Protein AF-A0A1Q5UAW7-F1 (afdb_monomer_lite)

Structure (mmCIF, N/CA/C/O backbone):
data_AF-A0A1Q5UAW7-F1
#
_entry.id   AF-A0A1Q5UAW7-F1
#
loop_
_atom_site.group_PDB
_atom_site.id
_atom_site.type_symbol
_atom_site.label_atom_id
_atom_site.label_alt_id
_atom_site.label_comp_id
_atom_site.label_asym_id
_atom_site.label_entity_id
_atom_site.label_seq_id
_atom_site.pdbx_PDB_ins_code
_ato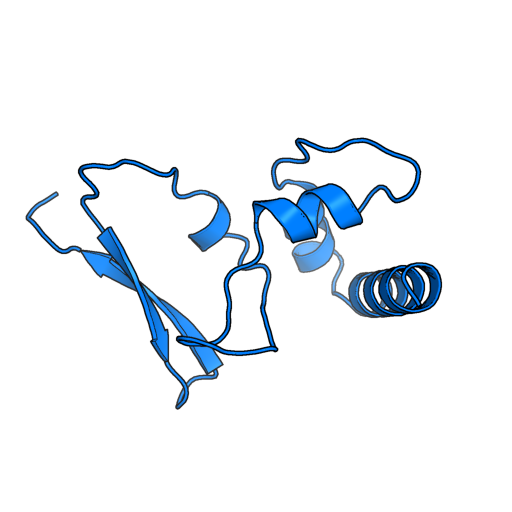m_site.Cartn_x
_atom_site.Cartn_y
_atom_site.Cartn_z
_atom_site.occupancy
_atom_site.B_iso_or_equiv
_atom_site.auth_seq_id
_atom_site.auth_comp_id
_atom_site.auth_asym_id
_atom_site.auth_atom_id
_atom_site.pdbx_PDB_model_num
ATOM 1 N N . PRO A 1 1 ? -11.217 20.657 0.912 1.00 65.50 1 PRO A N 1
ATOM 2 C CA . PRO A 1 1 ? -9.923 21.312 1.240 1.00 65.50 1 PRO A CA 1
ATOM 3 C C . PRO A 1 1 ? -8.904 20.358 1.892 1.00 65.50 1 PRO A C 1
ATOM 5 O O . PRO A 1 1 ? -9.291 19.301 2.372 1.00 65.50 1 PRO A O 1
ATOM 8 N N . ARG A 1 2 ? -7.603 20.699 1.917 1.00 73.12 2 ARG A N 1
ATOM 9 C CA . ARG A 1 2 ? -6.528 19.816 2.440 1.00 73.12 2 ARG A CA 1
ATOM 10 C C . ARG A 1 2 ? -6.760 19.368 3.896 1.00 73.12 2 ARG A C 1
ATOM 12 O O . ARG A 1 2 ? -6.442 18.235 4.235 1.00 73.12 2 ARG A O 1
ATOM 19 N N . GLU A 1 3 ? -7.350 20.244 4.706 1.00 80.00 3 GLU A N 1
ATOM 20 C CA . GLU A 1 3 ? -7.761 20.007 6.100 1.00 80.00 3 GLU A CA 1
ATOM 21 C C . GLU A 1 3 ? -8.830 18.908 6.227 1.00 80.00 3 GLU A C 1
ATOM 23 O O . GLU A 1 3 ? -8.642 17.948 6.970 1.00 80.00 3 GLU A O 1
ATOM 28 N N . GLU A 1 4 ? -9.911 18.977 5.444 1.00 82.12 4 GLU A N 1
ATOM 29 C CA . GLU A 1 4 ? -10.987 17.969 5.459 1.00 82.12 4 GLU A CA 1
ATOM 30 C C . GLU A 1 4 ? -10.463 16.568 5.135 1.00 82.12 4 GLU A C 1
ATOM 32 O O . GLU A 1 4 ? -10.836 15.589 5.776 1.00 82.12 4 GLU A O 1
ATOM 37 N N . LEU A 1 5 ? -9.534 16.469 4.182 1.00 81.31 5 LEU A N 1
ATOM 38 C CA . LEU A 1 5 ? -8.919 15.197 3.817 1.00 81.31 5 LEU A CA 1
ATOM 39 C C . LEU A 1 5 ? -8.077 14.614 4.964 1.00 81.31 5 LEU A C 1
ATOM 41 O O . LEU A 1 5 ? -8.016 13.398 5.138 1.00 81.31 5 LEU A O 1
ATOM 45 N N . ASN A 1 6 ? -7.439 15.467 5.766 1.00 83.75 6 ASN A N 1
ATOM 46 C CA . ASN A 1 6 ? -6.705 15.027 6.950 1.00 83.75 6 ASN A CA 1
ATOM 47 C C . ASN A 1 6 ? -7.653 14.535 8.049 1.00 83.75 6 ASN A C 1
ATOM 49 O O . ASN A 1 6 ? -7.364 13.518 8.679 1.00 83.75 6 ASN A O 1
ATOM 53 N N . LEU A 1 7 ? -8.791 15.207 8.238 1.00 85.31 7 LEU A N 1
ATOM 54 C CA . LEU A 1 7 ? -9.826 14.788 9.185 1.00 85.31 7 LEU A CA 1
ATOM 55 C C . LEU A 1 7 ? -10.446 13.443 8.788 1.00 85.31 7 LEU A C 1
ATOM 57 O O . LEU A 1 7 ? -10.568 12.559 9.634 1.00 85.31 7 LEU A O 1
ATOM 61 N N . LEU A 1 8 ? -10.753 13.244 7.501 1.00 86.00 8 LEU A N 1
ATOM 62 C CA . LEU A 1 8 ? -11.254 11.966 6.981 1.00 86.00 8 LEU A CA 1
ATOM 63 C C . LEU A 1 8 ? -10.263 10.823 7.229 1.00 86.00 8 LEU A C 1
ATOM 65 O O . LEU A 1 8 ? -10.652 9.767 7.724 1.00 86.00 8 LEU A O 1
ATOM 69 N N . ARG A 1 9 ? -8.967 11.045 6.969 1.00 85.50 9 ARG A N 1
ATOM 70 C CA . ARG A 1 9 ? -7.918 10.056 7.270 1.00 85.50 9 ARG A CA 1
ATOM 71 C C . ARG A 1 9 ? -7.836 9.740 8.758 1.00 85.50 9 ARG A C 1
ATOM 73 O O . ARG A 1 9 ? -7.728 8.576 9.127 1.00 85.50 9 ARG A O 1
ATOM 80 N N . ALA A 1 10 ? -7.886 10.755 9.618 1.00 87.31 10 ALA A N 1
ATOM 81 C CA . ALA A 1 10 ? -7.851 10.552 11.063 1.00 87.31 10 ALA A CA 1
ATOM 82 C C . ALA A 1 10 ? -9.058 9.731 11.549 1.00 87.31 10 ALA A C 1
ATOM 84 O O . ALA A 1 10 ? -8.892 8.835 12.376 1.00 87.31 10 ALA A O 1
ATOM 85 N N . ALA A 1 11 ? -10.250 9.985 10.999 1.00 90.00 11 ALA A N 1
ATOM 86 C CA . ALA A 1 11 ? -11.451 9.209 11.294 1.00 90.00 11 ALA A CA 1
ATOM 87 C C . ALA A 1 11 ? -11.320 7.745 10.842 1.00 90.00 11 ALA A C 1
ATOM 89 O O . ALA A 1 11 ? -11.612 6.843 11.626 1.00 90.00 11 ALA A O 1
ATOM 90 N N . GLN A 1 12 ? -10.812 7.501 9.628 1.00 90.81 12 GLN A N 1
ATOM 91 C CA . GLN A 1 12 ? -10.550 6.148 9.125 1.00 90.81 12 GLN A CA 1
ATOM 92 C C . GLN A 1 12 ? -9.558 5.395 10.016 1.00 90.81 12 GLN A C 1
ATOM 94 O O . GLN A 1 12 ? -9.840 4.275 10.428 1.00 90.81 12 GLN A O 1
ATOM 99 N N . LEU A 1 13 ? -8.441 6.026 10.388 1.00 91.06 13 LEU A N 1
ATOM 100 C CA . L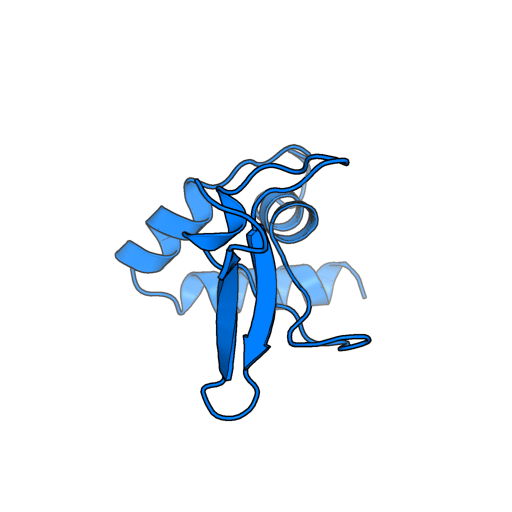EU A 1 13 ? -7.438 5.420 11.271 1.00 91.06 13 LEU A CA 1
ATOM 101 C C . LEU A 1 13 ? -7.991 5.116 12.667 1.00 91.06 13 LEU A C 1
ATOM 103 O O . LEU A 1 13 ? -7.648 4.092 13.251 1.00 91.06 13 LEU A O 1
ATOM 107 N N . LYS A 1 14 ? -8.869 5.976 13.194 1.00 91.75 14 LYS A N 1
ATOM 108 C CA . LYS A 1 14 ? -9.531 5.758 14.488 1.00 91.75 14 LYS A CA 1
ATOM 109 C C . LYS A 1 14 ? -10.515 4.583 14.453 1.00 91.75 14 LYS A C 1
ATOM 111 O O . LYS A 1 14 ? -10.728 3.956 15.486 1.00 91.75 14 LYS A O 1
ATOM 116 N N . ALA A 1 15 ? -11.105 4.293 13.294 1.00 94.69 15 ALA A N 1
ATOM 117 C CA . ALA A 1 15 ? -12.033 3.180 13.104 1.00 94.69 15 ALA A CA 1
ATOM 118 C C . ALA A 1 15 ? -11.335 1.823 12.877 1.00 94.69 15 ALA A C 1
ATOM 120 O O . ALA A 1 15 ? -11.998 0.787 12.890 1.00 94.69 15 ALA A O 1
ATOM 121 N N . MET A 1 16 ? -10.014 1.801 12.664 1.00 93.88 16 MET A N 1
ATOM 122 C CA . MET A 1 16 ? -9.256 0.565 12.450 1.00 93.88 16 MET A CA 1
ATOM 123 C C . MET A 1 16 ? -9.073 -0.233 13.747 1.00 93.88 16 MET A C 1
ATOM 125 O O . MET A 1 16 ? -9.009 0.322 14.845 1.00 93.88 16 MET A O 1
ATOM 129 N N . SER A 1 17 ? -8.901 -1.551 13.612 1.00 96.75 17 SER A N 1
ATOM 130 C CA . SER A 1 17 ? -8.409 -2.382 14.714 1.00 96.75 17 SER A CA 1
ATOM 131 C C . SER A 1 17 ? -7.005 -1.942 15.147 1.00 96.75 17 SER A C 1
ATOM 133 O O . SER A 1 17 ? -6.250 -1.339 14.373 1.00 96.75 17 SER A O 1
ATOM 135 N N . ARG A 1 18 ? -6.619 -2.277 16.385 1.00 96.12 18 ARG A N 1
ATOM 136 C CA . ARG A 1 18 ? -5.282 -1.954 16.913 1.00 96.12 18 ARG A CA 1
ATOM 137 C C . ARG A 1 18 ? -4.179 -2.582 16.067 1.00 96.12 18 ARG A C 1
ATOM 139 O O . ARG A 1 18 ? -3.144 -1.959 15.841 1.00 96.12 18 ARG A O 1
ATOM 146 N N . GLU A 1 19 ? -4.408 -3.793 15.578 1.00 96.69 19 GLU A N 1
ATOM 147 C CA . GLU A 1 19 ? -3.474 -4.547 14.750 1.00 96.69 19 GLU A CA 1
ATOM 148 C C . GLU A 1 19 ? -3.253 -3.844 13.411 1.00 96.69 19 GLU A C 1
ATOM 150 O O . GLU A 1 19 ? -2.107 -3.590 13.036 1.00 96.69 19 GLU A O 1
ATOM 155 N N . SER A 1 20 ? -4.334 -3.464 12.724 1.00 94.69 20 SER A N 1
ATOM 156 C CA . SER A 1 20 ? -4.253 -2.780 11.433 1.00 94.69 20 SER A CA 1
ATOM 157 C C . SER A 1 20 ? -3.652 -1.382 11.573 1.00 94.69 20 SER A C 1
ATOM 159 O O . SER A 1 20 ? -2.818 -0.990 10.756 1.00 94.69 20 SER A O 1
ATOM 161 N N . LEU A 1 21 ? -3.999 -0.648 12.636 1.00 95.19 21 LEU A N 1
ATOM 162 C CA . LEU A 1 21 ? -3.389 0.647 12.935 1.00 95.19 21 LEU A CA 1
ATOM 163 C C . LEU A 1 21 ? -1.881 0.506 13.188 1.00 95.19 21 LEU A C 1
ATOM 165 O O . LEU A 1 21 ? -1.095 1.278 12.647 1.00 95.19 21 LEU A O 1
ATOM 169 N N . ARG A 1 22 ? -1.450 -0.506 13.952 1.00 95.62 22 ARG A N 1
ATOM 170 C CA . ARG A 1 22 ? -0.024 -0.771 14.198 1.00 95.62 22 ARG A CA 1
ATOM 171 C C . ARG A 1 22 ? 0.725 -1.096 12.907 1.00 95.62 22 ARG A C 1
ATOM 173 O O . ARG A 1 22 ? 1.832 -0.601 12.713 1.00 95.62 22 ARG A O 1
ATOM 180 N N . GLN A 1 23 ? 0.130 -1.897 12.022 1.00 96.06 23 GLN A N 1
ATOM 181 C CA . GLN A 1 23 ? 0.711 -2.184 10.709 1.00 96.06 23 GLN A CA 1
ATOM 182 C C . GLN A 1 23 ? 0.861 -0.908 9.878 1.00 96.06 23 GLN A C 1
ATOM 184 O O . GLN A 1 23 ? 1.948 -0.650 9.365 1.00 96.06 23 GLN A O 1
ATOM 189 N N . PHE A 1 24 ? -0.178 -0.073 9.817 1.00 95.25 24 PHE A N 1
ATOM 190 C CA . PHE A 1 24 ? -0.132 1.216 9.128 1.00 95.25 24 PHE A CA 1
ATOM 191 C C . PHE A 1 24 ? 0.970 2.135 9.679 1.00 95.25 24 PHE A C 1
ATOM 193 O O . PHE A 1 24 ? 1.771 2.662 8.912 1.00 95.25 24 PHE A O 1
ATOM 200 N N . LEU A 1 25 ? 1.059 2.289 11.004 1.00 93.44 25 LEU A N 1
ATOM 201 C CA . LEU A 1 25 ? 2.061 3.144 11.652 1.00 93.44 25 LEU A CA 1
ATOM 202 C C . LEU A 1 25 ? 3.497 2.613 11.525 1.00 93.44 25 LEU A C 1
ATOM 204 O O . LEU A 1 25 ? 4.439 3.368 11.736 1.00 93.44 25 LEU A O 1
ATOM 208 N N . SER A 1 26 ? 3.674 1.335 11.176 1.00 94.75 26 SER A N 1
ATOM 209 C CA . SER A 1 26 ? 4.995 0.740 10.929 1.00 94.75 26 SER A CA 1
ATOM 210 C C . SER A 1 26 ? 5.559 1.024 9.532 1.00 94.75 26 SER A C 1
ATOM 212 O O . SER A 1 26 ? 6.684 0.619 9.234 1.00 94.75 26 SER A O 1
ATOM 214 N N . LEU A 1 27 ? 4.772 1.652 8.653 1.00 95.06 27 LEU A N 1
ATOM 215 C CA . LEU A 1 27 ? 5.191 1.968 7.292 1.00 95.06 27 LEU A CA 1
ATOM 216 C C . LEU A 1 27 ? 6.096 3.212 7.250 1.00 95.06 27 LEU A C 1
ATOM 218 O O . LEU A 1 27 ? 5.976 4.092 8.108 1.00 95.06 27 LEU A O 1
ATOM 222 N N . PRO A 1 28 ? 6.975 3.327 6.236 1.00 92.31 28 PRO A N 1
ATOM 223 C CA . PRO A 1 28 ? 7.841 4.489 6.078 1.00 92.31 28 PRO A CA 1
ATOM 224 C C . PRO A 1 28 ? 7.059 5.803 5.991 1.00 92.31 28 PRO A C 1
ATOM 226 O O . PRO A 1 28 ? 6.053 5.907 5.285 1.00 92.31 28 PRO A O 1
ATOM 229 N N . ASN A 1 29 ? 7.570 6.832 6.668 1.00 91.94 29 ASN A N 1
ATOM 230 C CA . ASN A 1 29 ? 7.038 8.189 6.631 1.00 91.94 29 ASN A CA 1
ATOM 231 C C . ASN A 1 29 ? 8.130 9.179 6.212 1.00 91.94 29 ASN A C 1
ATOM 233 O O . ASN A 1 29 ? 8.776 9.801 7.051 1.00 91.94 29 ASN A O 1
ATOM 237 N N . ASN A 1 30 ? 8.316 9.346 4.904 1.00 83.62 30 ASN A N 1
ATOM 238 C CA . ASN A 1 30 ? 9.363 10.224 4.366 1.00 83.62 30 ASN A CA 1
ATOM 239 C C . ASN A 1 30 ? 8.971 11.713 4.357 1.00 83.62 30 ASN A C 1
ATOM 241 O O . ASN A 1 30 ? 9.745 12.550 3.902 1.00 83.62 30 ASN A O 1
ATOM 245 N N . PHE A 1 31 ? 7.778 12.059 4.851 1.00 82.56 31 PHE A N 1
ATOM 246 C CA . PHE A 1 31 ? 7.309 13.441 4.957 1.00 82.56 31 PHE A CA 1
ATOM 247 C C . PHE A 1 31 ? 6.775 13.732 6.369 1.00 82.56 31 PHE A C 1
ATOM 249 O O . PHE A 1 31 ? 5.574 13.987 6.525 1.00 82.56 31 PHE A O 1
ATOM 256 N N . PRO A 1 32 ? 7.634 13.701 7.407 1.00 72.25 32 PRO A N 1
ATOM 257 C CA . PRO A 1 32 ? 7.233 14.114 8.742 1.00 72.25 32 PRO A CA 1
ATOM 258 C C . PRO A 1 32 ? 6.924 15.616 8.715 1.00 72.25 32 PRO A C 1
ATOM 260 O O . PRO A 1 32 ? 7.779 16.452 8.433 1.00 72.25 32 PRO A O 1
ATOM 263 N N . GLY A 1 33 ? 5.665 15.967 8.948 1.00 74.50 33 GLY A N 1
ATOM 264 C CA . GLY A 1 33 ? 5.182 17.344 8.932 1.00 74.50 33 GLY A CA 1
ATOM 265 C C . GLY A 1 33 ? 3.989 17.510 9.864 1.00 74.50 33 GLY A C 1
ATOM 266 O O . GLY A 1 33 ? 3.697 16.628 10.668 1.00 74.50 33 GLY A O 1
ATOM 267 N N . LYS A 1 34 ? 3.256 18.621 9.729 1.00 74.50 34 LYS A N 1
ATOM 268 C CA . LYS A 1 34 ? 2.119 18.961 10.610 1.00 74.50 34 LYS A CA 1
ATOM 269 C C . LYS A 1 34 ? 1.022 17.885 10.673 1.00 74.50 34 LYS A C 1
ATOM 271 O O . LYS A 1 34 ? 0.294 17.818 11.654 1.00 74.50 34 LYS A O 1
ATOM 276 N N . CYS A 1 35 ? 0.906 17.044 9.643 1.00 77.50 35 CYS A N 1
ATOM 277 C CA . CYS A 1 35 ? -0.085 15.972 9.569 1.00 77.50 35 CYS A CA 1
ATOM 278 C C . CYS A 1 35 ? 0.627 14.607 9.575 1.00 77.50 35 CYS A C 1
ATOM 280 O O . CYS A 1 35 ? 1.017 14.132 8.502 1.00 77.50 35 CYS A O 1
ATOM 282 N N . PRO A 1 36 ? 0.786 13.955 10.744 1.00 75.94 36 PRO A N 1
ATOM 283 C CA . PRO A 1 36 ? 1.711 12.830 10.922 1.00 75.94 36 PRO A CA 1
ATOM 284 C C . PRO A 1 36 ? 1.410 11.641 10.002 1.00 75.94 36 PRO A C 1
ATOM 286 O O . PRO A 1 36 ? 2.329 10.996 9.507 1.00 75.94 36 PRO A O 1
ATOM 289 N N . PHE A 1 37 ? 0.136 11.389 9.695 1.00 87.25 37 PHE A N 1
ATOM 290 C CA . PHE A 1 37 ? -0.282 10.250 8.869 1.00 87.25 37 PHE A CA 1
ATOM 291 C C . PHE A 1 37 ? -0.281 10.535 7.365 1.00 87.25 37 PHE A C 1
ATOM 293 O O . PHE A 1 37 ? -0.317 9.612 6.555 1.00 87.25 37 PHE A O 1
ATOM 300 N N . THR A 1 38 ? -0.237 11.809 6.966 1.00 87.62 38 THR A N 1
ATOM 301 C CA . THR A 1 38 ? -0.326 12.175 5.544 1.00 87.62 38 THR A CA 1
ATOM 302 C C . THR A 1 38 ? 0.909 11.728 4.781 1.00 87.62 38 THR A C 1
ATOM 304 O O . THR A 1 38 ? 0.782 11.276 3.647 1.00 87.62 38 THR A O 1
ATOM 307 N N . GLY A 1 39 ? 2.088 11.814 5.399 1.00 90.00 39 GLY A N 1
ATOM 308 C CA . GLY A 1 39 ? 3.321 11.347 4.778 1.00 90.00 39 GLY A CA 1
ATOM 309 C C . GLY A 1 39 ? 3.316 9.838 4.533 1.00 90.00 39 GLY A C 1
ATOM 310 O O . GLY A 1 39 ? 3.685 9.424 3.438 1.00 90.00 39 GLY A O 1
ATOM 311 N N . ILE A 1 40 ? 2.781 9.043 5.473 1.00 93.12 40 ILE A N 1
ATOM 312 C CA . ILE A 1 40 ? 2.599 7.591 5.302 1.00 93.12 40 ILE A CA 1
ATOM 313 C C . ILE A 1 40 ? 1.692 7.308 4.103 1.00 93.12 40 ILE A C 1
ATOM 315 O O . ILE A 1 40 ? 2.089 6.586 3.193 1.00 93.12 40 ILE A O 1
ATOM 319 N N . VAL A 1 41 ? 0.498 7.909 4.057 1.00 92.38 41 VAL A N 1
ATOM 320 C CA . VAL A 1 41 ? -0.442 7.691 2.943 1.00 92.38 41 VAL A CA 1
ATOM 321 C C . VAL A 1 41 ? 0.184 8.115 1.614 1.00 92.38 41 VAL A C 1
ATOM 323 O O . VAL A 1 41 ? 0.091 7.389 0.634 1.00 92.38 41 VAL A O 1
ATOM 326 N N . LYS A 1 42 ? 0.865 9.262 1.574 1.00 90.19 42 LYS A N 1
ATOM 327 C CA . LYS A 1 42 ? 1.433 9.820 0.343 1.00 90.19 42 LYS A CA 1
ATOM 328 C C . LYS A 1 42 ? 2.471 8.909 -0.318 1.00 90.19 42 LYS A C 1
ATOM 330 O O . LYS A 1 42 ? 2.562 8.925 -1.539 1.00 90.19 42 LYS A O 1
ATOM 335 N N . VAL A 1 43 ? 3.267 8.175 0.462 1.00 91.62 43 VAL A N 1
ATOM 336 C CA . VAL A 1 43 ? 4.370 7.356 -0.080 1.00 91.62 43 VAL A CA 1
ATOM 337 C C . VAL A 1 43 ? 4.050 5.871 -0.185 1.00 91.62 43 VAL A C 1
ATOM 339 O O . VAL A 1 43 ? 4.772 5.162 -0.870 1.00 91.62 43 VAL A O 1
ATOM 342 N N . ASN A 1 44 ? 2.988 5.404 0.475 1.00 95.19 44 ASN A N 1
ATOM 343 C CA . ASN A 1 44 ? 2.635 3.983 0.514 1.00 95.19 44 ASN A CA 1
ATOM 344 C C . ASN A 1 44 ? 1.318 3.654 -0.200 1.00 95.19 44 ASN A C 1
ATOM 346 O O . ASN A 1 44 ? 1.037 2.471 -0.400 1.00 95.19 44 ASN A O 1
ATOM 350 N N . ALA A 1 45 ? 0.486 4.653 -0.521 1.00 94.38 45 ALA A N 1
ATOM 351 C CA . ALA A 1 45 ? -0.796 4.403 -1.164 1.00 94.38 45 ALA A CA 1
ATOM 352 C C . ALA A 1 45 ? -0.624 4.011 -2.635 1.00 94.38 45 ALA A C 1
ATOM 354 O O . ALA A 1 45 ? 0.127 4.647 -3.374 1.00 94.38 45 ALA A O 1
ATOM 355 N N . LEU A 1 46 ? -1.381 3.000 -3.052 1.00 95.06 46 LEU A N 1
ATOM 356 C CA . LEU A 1 46 ? -1.524 2.589 -4.444 1.00 95.06 46 LEU A CA 1
ATOM 357 C C . LEU A 1 46 ? -2.966 2.852 -4.896 1.00 95.06 46 LEU A C 1
ATOM 359 O O . LEU A 1 46 ? -3.888 2.732 -4.081 1.00 95.06 46 LEU A O 1
ATOM 363 N N . PRO A 1 47 ? -3.183 3.249 -6.159 1.00 95.12 47 PRO A N 1
ATOM 364 C CA . PRO A 1 47 ? -4.528 3.423 -6.681 1.00 95.12 47 PRO A CA 1
ATOM 365 C C . PRO A 1 47 ? -5.226 2.063 -6.788 1.00 95.12 47 PRO A C 1
ATOM 367 O O . PRO A 1 47 ? -4.610 1.076 -7.186 1.00 95.12 47 PRO A O 1
ATOM 370 N N . CYS A 1 48 ? -6.524 2.022 -6.492 1.00 95.62 48 CYS A N 1
ATOM 371 C CA . CYS A 1 48 ? -7.371 0.842 -6.666 1.00 95.62 48 CYS A CA 1
ATOM 372 C C . CYS A 1 48 ? -7.703 0.651 -8.159 1.00 95.62 48 CYS A C 1
ATOM 374 O O . CYS A 1 48 ? -8.853 0.801 -8.575 1.00 95.62 48 CYS A O 1
ATOM 376 N N . GLY A 1 49 ? -6.674 0.416 -8.976 1.00 94.12 49 GLY A N 1
ATOM 377 C CA . GLY A 1 49 ? -6.749 0.288 -10.430 1.00 94.12 49 GLY A CA 1
ATOM 378 C C . GLY A 1 49 ? -6.185 1.484 -11.196 1.00 94.12 49 GLY A C 1
ATOM 379 O O . GLY A 1 49 ? -6.012 2.583 -10.666 1.00 94.12 49 GLY A O 1
ATOM 380 N N . SER A 1 50 ? -5.886 1.260 -12.478 1.00 90.31 50 SER A N 1
ATOM 381 C CA . SER A 1 50 ? -5.333 2.293 -13.361 1.00 90.31 50 SER A CA 1
ATOM 382 C C . SER A 1 50 ? -6.281 3.490 -13.468 1.00 90.31 50 SER A C 1
ATOM 384 O O . SER A 1 50 ? -7.464 3.324 -13.758 1.00 90.31 50 SER A O 1
ATOM 386 N N . GLY A 1 51 ? -5.767 4.695 -13.209 1.00 89.44 51 GLY A N 1
ATOM 387 C CA . GLY A 1 51 ? -6.543 5.938 -13.262 1.00 89.44 51 GLY A CA 1
ATOM 388 C C . GLY A 1 51 ? -7.571 6.122 -12.138 1.00 89.44 51 GLY A C 1
ATOM 389 O O . GLY A 1 51 ? -8.342 7.078 -12.188 1.00 89.44 51 GLY A O 1
ATOM 390 N N . SER A 1 52 ? -7.602 5.246 -11.127 1.00 92.88 52 SER A N 1
ATOM 391 C CA . SER A 1 52 ? -8.565 5.354 -10.030 1.00 92.88 52 SER A CA 1
ATOM 392 C C . SER A 1 52 ? -8.303 6.580 -9.150 1.00 92.88 52 SER A C 1
ATOM 394 O O . SER A 1 52 ? -7.174 6.840 -8.734 1.00 92.88 52 SER A O 1
ATOM 396 N N . TYR A 1 53 ? -9.372 7.308 -8.815 1.00 90.88 53 TYR A N 1
ATOM 397 C CA . TYR A 1 53 ? -9.346 8.381 -7.810 1.00 90.88 53 TYR A CA 1
ATOM 398 C C . TYR A 1 53 ? -9.346 7.846 -6.373 1.00 90.88 53 TYR A C 1
ATOM 400 O O . TYR A 1 53 ? -9.119 8.602 -5.426 1.00 90.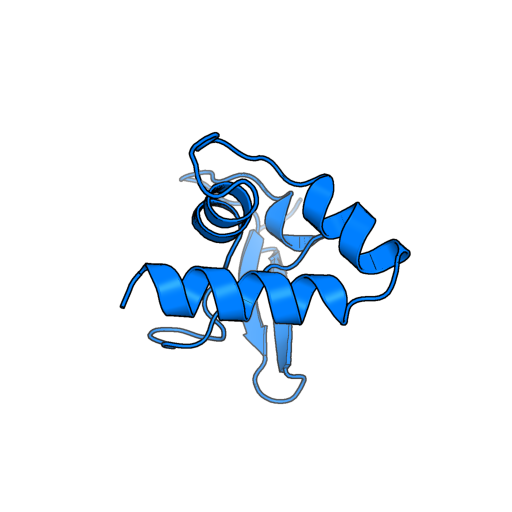88 53 TYR A O 1
ATOM 408 N N . VAL A 1 54 ? -9.614 6.550 -6.205 1.00 90.69 54 VAL A N 1
ATOM 409 C CA . VAL A 1 54 ? -9.592 5.855 -4.921 1.00 90.69 54 VAL A CA 1
ATOM 410 C C . VAL A 1 54 ? -8.274 5.102 -4.811 1.00 90.69 54 VAL A C 1
ATOM 412 O O . VAL A 1 54 ? -7.845 4.439 -5.752 1.00 90.69 54 VAL A O 1
ATOM 415 N N . GLY A 1 55 ? -7.632 5.195 -3.652 1.00 92.31 55 GLY A N 1
ATOM 416 C CA . GLY A 1 55 ? -6.413 4.457 -3.355 1.00 92.31 55 GLY A CA 1
ATOM 417 C C . GLY A 1 55 ? -6.442 3.880 -1.951 1.00 92.31 55 GLY A C 1
ATOM 418 O O . GLY A 1 55 ? -7.142 4.384 -1.069 1.00 92.31 55 GLY A O 1
ATOM 419 N N . GLY A 1 56 ? -5.660 2.827 -1.756 1.00 93.56 56 GLY A N 1
ATOM 420 C CA . GLY A 1 56 ? -5.506 2.129 -0.489 1.00 93.56 56 GLY A CA 1
ATOM 421 C C . GLY A 1 56 ? -4.055 2.116 -0.032 1.00 93.56 56 GLY A C 1
ATOM 422 O O . GLY A 1 56 ? -3.129 2.225 -0.834 1.00 93.56 56 GLY A O 1
ATOM 423 N N . VAL A 1 57 ? -3.851 1.971 1.276 1.00 95.25 57 VAL A N 1
ATOM 424 C CA . VAL A 1 57 ? -2.545 1.619 1.845 1.00 95.25 57 VAL A CA 1
ATOM 425 C C . VAL A 1 57 ? -2.589 0.140 2.198 1.00 95.25 57 VAL A C 1
ATOM 427 O O . VAL A 1 57 ? -3.447 -0.283 2.971 1.00 95.25 57 VAL A O 1
ATOM 430 N N . TYR A 1 58 ? -1.663 -0.635 1.642 1.00 95.44 58 TYR A N 1
ATOM 431 C CA . TYR A 1 58 ? -1.653 -2.093 1.728 1.00 95.44 58 TYR A CA 1
ATOM 432 C C . TYR A 1 58 ? -0.394 -2.537 2.484 1.00 95.44 58 TYR A C 1
ATOM 434 O O . TYR A 1 58 ? 0.657 -2.674 1.860 1.00 95.44 58 TYR A O 1
ATOM 442 N N . PRO A 1 59 ? -0.445 -2.780 3.810 1.00 94.81 59 PRO A N 1
ATOM 443 C CA . PRO A 1 59 ? 0.764 -2.914 4.630 1.00 94.81 59 PRO A CA 1
ATOM 444 C C . PRO A 1 59 ? 1.776 -3.970 4.168 1.00 94.81 59 PRO A C 1
ATOM 446 O O . PRO A 1 59 ? 2.969 -3.816 4.412 1.00 94.81 59 PRO A O 1
ATOM 449 N N . THR A 1 60 ? 1.317 -5.032 3.506 1.00 96.00 60 THR A N 1
ATOM 450 C CA . THR A 1 60 ? 2.189 -6.058 2.919 1.00 96.00 60 THR A CA 1
ATOM 451 C C . THR A 1 60 ? 2.821 -5.582 1.610 1.00 96.00 60 THR A C 1
ATOM 453 O O . THR A 1 60 ? 4.032 -5.692 1.441 1.00 96.00 60 THR A O 1
ATOM 456 N N . VAL A 1 61 ? 2.023 -5.019 0.696 1.00 96.69 61 VAL A N 1
ATOM 457 C CA . VAL A 1 61 ? 2.491 -4.561 -0.624 1.00 96.69 61 VAL A CA 1
ATOM 458 C C . VAL A 1 61 ? 3.399 -3.339 -0.499 1.00 96.69 61 VAL A C 1
ATOM 460 O O . VAL A 1 61 ? 4.430 -3.277 -1.158 1.00 96.69 61 VAL A O 1
ATOM 463 N N . SER A 1 62 ? 3.085 -2.405 0.403 1.00 96.44 62 SER A N 1
ATOM 464 C CA . SER A 1 62 ? 3.853 -1.171 0.626 1.00 96.44 62 SER A CA 1
ATOM 465 C C . SER A 1 62 ? 5.287 -1.401 1.136 1.00 96.44 62 SER A C 1
ATOM 467 O O . SER A 1 62 ? 6.049 -0.448 1.249 1.00 96.44 62 SER A O 1
ATOM 469 N N . ARG A 1 63 ? 5.679 -2.644 1.453 1.00 95.38 63 ARG A N 1
ATOM 470 C CA . ARG A 1 63 ? 7.066 -3.009 1.802 1.00 95.38 63 ARG A CA 1
ATOM 471 C C . ARG A 1 63 ? 7.917 -3.402 0.594 1.00 95.38 63 ARG A C 1
ATOM 473 O O . ARG A 1 63 ? 9.123 -3.582 0.744 1.00 95.38 63 ARG A O 1
ATOM 480 N N . ILE A 1 64 ? 7.309 -3.572 -0.578 1.00 95.69 64 ILE A N 1
ATOM 481 C CA . ILE A 1 64 ? 8.028 -3.878 -1.813 1.00 95.69 64 ILE A CA 1
ATOM 482 C C . ILE A 1 64 ? 8.629 -2.577 -2.344 1.00 95.69 64 ILE A C 1
ATOM 484 O O . ILE A 1 64 ? 7.920 -1.606 -2.600 1.00 95.69 64 ILE A O 1
ATOM 488 N N . ASN A 1 65 ? 9.950 -2.561 -2.504 1.00 94.38 65 ASN A N 1
ATOM 489 C CA . ASN A 1 65 ? 10.663 -1.389 -2.995 1.00 94.38 65 ASN A CA 1
ATOM 490 C C . ASN A 1 65 ? 10.488 -1.198 -4.506 1.00 94.38 65 ASN A C 1
ATOM 492 O O . ASN A 1 65 ? 10.290 -2.148 -5.264 1.00 94.38 65 ASN A O 1
ATOM 496 N N . HIS A 1 66 ? 10.652 0.046 -4.947 1.00 93.38 66 HIS A N 1
ATOM 497 C CA . HIS A 1 66 ? 10.750 0.375 -6.361 1.00 93.38 66 HIS A CA 1
ATOM 498 C C . HIS A 1 66 ? 12.083 -0.107 -6.963 1.00 93.38 66 HIS A C 1
ATOM 500 O O . HIS A 1 66 ? 13.141 0.015 -6.346 1.00 93.38 66 HIS A O 1
ATOM 506 N N . SER A 1 67 ? 12.031 -0.593 -8.202 1.00 96.00 67 SER A N 1
ATOM 507 C CA . SER A 1 67 ? 13.184 -0.827 -9.072 1.00 96.00 67 SER A CA 1
ATOM 508 C C . SER A 1 67 ? 12.752 -0.588 -10.516 1.00 96.00 67 SER A C 1
ATOM 510 O O . SER A 1 67 ? 11.696 -1.074 -10.923 1.00 96.00 67 SER A O 1
ATOM 512 N N . CYS A 1 68 ? 13.577 0.097 -11.313 1.00 95.88 68 CYS A N 1
ATOM 513 C CA . CYS A 1 68 ? 13.341 0.241 -12.755 1.00 95.88 68 CYS A CA 1
ATOM 514 C C . CYS A 1 68 ? 13.349 -1.115 -13.478 1.00 95.88 68 CYS A C 1
ATOM 516 O O . CYS A 1 68 ? 12.733 -1.269 -14.527 1.00 95.88 68 CYS A O 1
ATOM 518 N N . ILE A 1 69 ? 14.041 -2.102 -12.905 1.00 95.88 69 ILE A N 1
ATOM 519 C CA . ILE A 1 69 ? 14.075 -3.481 -13.382 1.00 95.88 69 ILE A CA 1
ATOM 520 C C . ILE A 1 69 ? 13.428 -4.342 -12.294 1.00 95.88 69 ILE A C 1
ATOM 522 O O . ILE A 1 69 ? 14.115 -4.978 -11.491 1.00 95.88 69 ILE A O 1
ATOM 526 N N . LEU A 1 70 ? 12.099 -4.307 -12.223 1.00 95.81 70 LEU A N 1
ATOM 527 C CA . LEU A 1 70 ? 11.286 -5.019 -11.231 1.00 95.81 70 LEU A CA 1
ATOM 528 C C . LEU A 1 70 ? 11.168 -6.523 -11.523 1.00 95.81 70 LEU A C 1
ATOM 530 O O . LEU A 1 70 ? 11.254 -6.963 -12.664 1.00 95.81 70 LEU A O 1
ATOM 534 N N . ASN A 1 71 ? 11.015 -7.340 -10.477 1.00 97.31 71 ASN A N 1
ATOM 535 C CA . ASN A 1 71 ? 10.727 -8.779 -10.586 1.00 97.31 71 ASN A CA 1
ATOM 536 C C . ASN A 1 71 ? 9.257 -9.131 -10.329 1.00 97.31 71 ASN A C 1
ATOM 538 O O . ASN A 1 71 ? 8.837 -10.236 -10.667 1.00 97.31 71 ASN A O 1
ATOM 542 N N . ALA A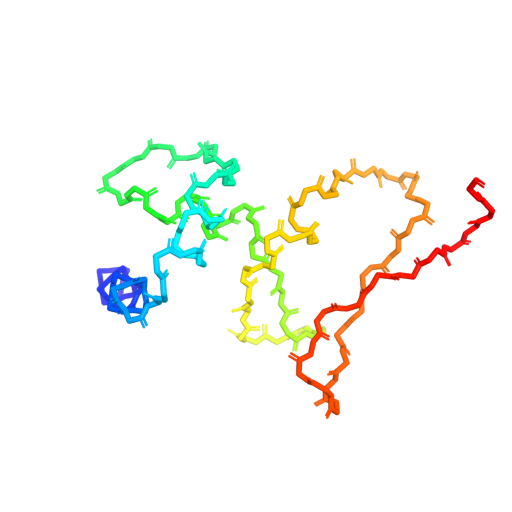 1 72 ? 8.477 -8.193 -9.795 1.00 97.56 72 ALA A N 1
ATOM 543 C CA . ALA A 1 72 ? 7.054 -8.351 -9.568 1.00 97.56 72 ALA A CA 1
ATOM 544 C C . ALA A 1 72 ? 6.301 -7.054 -9.873 1.00 97.56 72 ALA A C 1
ATOM 546 O O . ALA A 1 72 ? 6.829 -5.965 -9.656 1.00 97.56 72 ALA A O 1
ATOM 547 N N . HIS A 1 73 ? 5.071 -7.186 -10.363 1.00 95.62 73 HIS A N 1
ATOM 548 C CA . HIS A 1 73 ? 4.186 -6.087 -10.735 1.00 95.62 73 HIS A CA 1
ATOM 549 C C . HIS A 1 73 ? 2.880 -6.168 -9.939 1.00 95.62 73 HIS A C 1
ATOM 551 O O . HIS A 1 73 ? 2.345 -7.260 -9.724 1.00 95.62 73 HIS A O 1
ATOM 557 N N . ASN A 1 74 ? 2.367 -5.020 -9.505 1.00 95.38 74 ASN A N 1
ATOM 558 C CA . ASN A 1 74 ? 1.114 -4.927 -8.766 1.00 95.38 74 ASN A CA 1
ATOM 559 C C . ASN A 1 74 ? -0.093 -4.816 -9.714 1.00 95.38 74 ASN A C 1
ATOM 561 O O . ASN A 1 74 ? 0.009 -4.266 -10.808 1.00 95.38 74 ASN A O 1
ATOM 565 N N . SER A 1 75 ? -1.235 -5.378 -9.342 1.00 95.56 75 SER A N 1
ATOM 566 C CA . SER A 1 75 ? -2.464 -5.291 -10.126 1.00 95.56 75 SER A CA 1
ATOM 567 C C . SER A 1 75 ? -3.669 -5.208 -9.202 1.00 95.56 75 SER A C 1
ATOM 569 O O . SER A 1 75 ? -3.774 -5.955 -8.234 1.00 95.56 75 SER A O 1
ATOM 571 N N . TRP A 1 76 ? -4.605 -4.319 -9.516 1.00 97.25 76 TRP A N 1
ATOM 572 C CA . TRP A 1 76 ? -5.853 -4.239 -8.774 1.00 97.25 76 TRP A CA 1
ATOM 573 C C . TRP A 1 76 ? -6.839 -5.296 -9.268 1.00 97.25 76 TRP A C 1
ATOM 575 O O . TRP A 1 76 ? -7.235 -5.302 -10.436 1.00 97.25 76 TRP A O 1
ATOM 585 N N . ASN A 1 77 ? -7.288 -6.162 -8.363 1.00 96.25 77 ASN A N 1
ATOM 586 C CA . ASN A 1 77 ? -8.359 -7.108 -8.623 1.00 96.25 77 ASN A CA 1
ATOM 587 C C . ASN A 1 77 ? -9.699 -6.540 -8.142 1.00 96.25 77 ASN A C 1
ATOM 589 O O . ASN A 1 77 ? -10.071 -6.701 -6.979 1.00 96.25 77 ASN A O 1
ATOM 593 N N . SER A 1 78 ? -10.463 -5.951 -9.062 1.00 94.06 78 SER A N 1
ATOM 594 C CA . SER A 1 78 ? -11.766 -5.349 -8.754 1.00 94.06 78 SER A CA 1
ATOM 595 C C . SER A 1 78 ? -12.802 -6.336 -8.216 1.00 94.06 78 SER A C 1
ATOM 597 O O . SER A 1 78 ? -13.674 -5.930 -7.464 1.00 94.06 78 SER A O 1
ATOM 599 N N . SER A 1 79 ? -12.721 -7.626 -8.565 1.00 95.69 79 SER A N 1
ATOM 600 C CA . SER A 1 79 ? -13.696 -8.620 -8.081 1.00 95.69 79 SER A CA 1
ATOM 601 C C . SER A 1 79 ? -13.499 -8.988 -6.611 1.00 95.69 79 SER A C 1
ATOM 603 O O . SER A 1 79 ? -14.447 -9.389 -5.944 1.00 95.69 79 SER A O 1
ATOM 605 N N . LYS A 1 80 ? -12.264 -8.867 -6.114 1.00 95.94 80 LYS A N 1
ATOM 606 C CA . LYS A 1 80 ? -11.900 -9.167 -4.722 1.00 95.94 80 LYS A CA 1
ATOM 607 C C . LYS A 1 80 ? -11.620 -7.918 -3.895 1.00 95.94 80 LYS A C 1
ATOM 609 O O . LYS A 1 80 ? -11.351 -8.052 -2.708 1.00 95.94 80 LYS A O 1
ATOM 614 N N . GLU A 1 81 ? -11.634 -6.749 -4.531 1.00 94.00 81 GLU A N 1
ATOM 615 C CA . GLU A 1 81 ? -11.247 -5.466 -3.944 1.00 94.00 81 GLU A CA 1
ATOM 616 C C . GLU A 1 81 ? -9.867 -5.527 -3.268 1.00 94.00 81 GLU A C 1
ATOM 618 O O . GLU A 1 81 ? -9.668 -5.085 -2.135 1.00 94.00 81 GLU A O 1
ATOM 623 N N . GLN A 1 82 ? -8.895 -6.119 -3.966 1.00 95.75 82 GLN A N 1
ATOM 624 C CA . GLN A 1 82 ? -7.558 -6.373 -3.435 1.00 95.75 82 GLN A CA 1
ATOM 625 C C . GLN A 1 82 ? -6.467 -5.959 -4.411 1.00 95.75 82 GLN A C 1
ATOM 627 O O . GLN A 1 82 ? -6.570 -6.194 -5.614 1.00 95.75 82 GLN A O 1
ATOM 632 N N . GLU A 1 83 ? -5.380 -5.432 -3.855 1.00 96.62 83 GLU A N 1
ATOM 633 C CA . GLU A 1 83 ? -4.124 -5.288 -4.580 1.00 96.62 83 GLU A CA 1
ATOM 634 C C . GLU A 1 83 ? -3.394 -6.635 -4.593 1.00 96.62 83 GLU A C 1
ATOM 636 O O . GLU A 1 83 ? -3.157 -7.237 -3.541 1.00 96.62 83 GLU A O 1
ATOM 641 N N . THR A 1 84 ? -3.042 -7.119 -5.780 1.00 97.25 84 THR A N 1
ATOM 642 C CA . THR A 1 84 ? -2.312 -8.371 -5.982 1.00 97.25 84 THR A CA 1
ATOM 643 C C . THR A 1 84 ? -0.910 -8.098 -6.503 1.00 97.25 84 THR A C 1
ATOM 645 O O . THR A 1 84 ? -0.652 -7.083 -7.141 1.00 97.25 84 THR A O 1
ATOM 648 N N . ILE A 1 85 ? 0.020 -9.012 -6.227 1.00 97.44 85 ILE A N 1
ATOM 649 C CA . ILE A 1 85 ? 1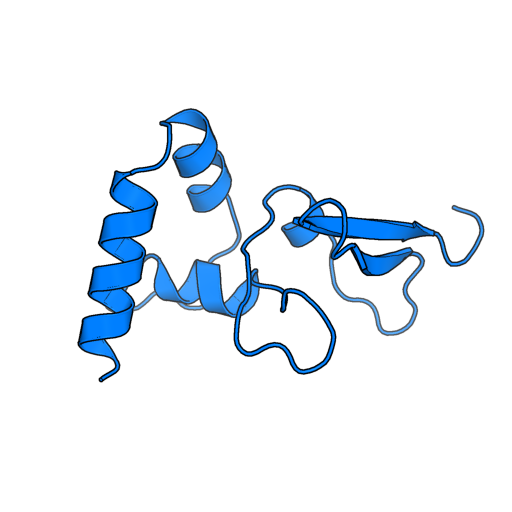.408 -8.930 -6.686 1.00 97.44 85 ILE A CA 1
ATOM 650 C C . ILE A 1 85 ? 1.714 -10.176 -7.502 1.00 97.44 85 ILE A C 1
ATOM 652 O O . ILE A 1 85 ? 1.498 -11.295 -7.039 1.00 97.44 85 ILE A O 1
ATOM 656 N N . HIS A 1 86 ? 2.222 -9.976 -8.713 1.00 97.31 86 HIS A N 1
ATOM 657 C CA . HIS A 1 86 ? 2.525 -11.043 -9.657 1.00 97.31 86 HIS A CA 1
ATOM 658 C C . HIS A 1 86 ? 4.004 -11.014 -10.010 1.00 97.31 86 HIS A C 1
ATOM 660 O O . HIS A 1 86 ? 4.520 -9.969 -10.403 1.00 97.31 86 HIS A O 1
ATOM 666 N N . ALA A 1 87 ? 4.685 -12.154 -9.902 1.00 97.88 87 ALA A N 1
ATOM 667 C CA . ALA A 1 87 ? 6.025 -12.296 -10.453 1.00 97.88 87 ALA A CA 1
ATOM 668 C C . ALA A 1 87 ? 5.969 -12.132 -11.982 1.00 97.88 87 ALA A C 1
ATOM 670 O O . ALA A 1 87 ? 5.116 -12.730 -12.637 1.00 97.88 87 ALA A O 1
ATOM 671 N N . ILE A 1 88 ? 6.873 -11.330 -12.547 1.00 97.25 88 ILE A N 1
ATOM 672 C CA . ILE A 1 88 ? 6.979 -11.113 -14.004 1.00 97.25 88 ILE A CA 1
ATOM 673 C C . ILE A 1 88 ? 8.220 -11.779 -14.614 1.00 97.25 88 ILE A C 1
ATOM 675 O O . ILE A 1 88 ? 8.481 -11.662 -15.807 1.00 97.25 88 ILE A O 1
ATOM 679 N N . ARG A 1 89 ? 9.000 -12.464 -13.775 1.00 96.19 89 ARG A N 1
ATOM 680 C CA . ARG A 1 89 ? 10.163 -13.287 -14.118 1.00 96.19 89 ARG A CA 1
ATOM 681 C C . ARG A 1 89 ? 10.441 -14.276 -12.974 1.00 96.19 89 ARG A C 1
ATOM 683 O O . ARG A 1 89 ? 9.917 -14.057 -11.879 1.00 96.19 89 ARG A O 1
ATOM 690 N N . PRO A 1 90 ? 11.247 -15.329 -13.197 1.00 96.31 90 PRO A N 1
ATOM 691 C CA . PRO A 1 90 ? 11.696 -16.221 -12.127 1.00 96.31 90 PRO A CA 1
ATOM 692 C C . PRO A 1 90 ? 12.393 -15.459 -10.988 1.00 96.31 90 PRO A C 1
ATOM 694 O O . PRO A 1 90 ? 13.066 -14.455 -11.244 1.00 96.31 90 PRO A O 1
ATOM 697 N N . ILE A 1 91 ? 12.202 -15.931 -9.752 1.00 93.06 91 ILE A N 1
ATOM 698 C CA . ILE A 1 91 ? 12.737 -15.357 -8.505 1.00 93.06 91 ILE A CA 1
ATOM 699 C C . ILE A 1 91 ? 13.650 -16.382 -7.844 1.00 93.06 91 ILE A C 1
ATOM 701 O O . ILE A 1 91 ? 13.244 -17.565 -7.813 1.00 93.06 91 ILE A O 1
#

Organism: NCBI:txid1316194

Foldseek 3Di:
DVVVVLVVVVVVLVPDDPVVNVLLVPADQPDCDPRRNVSSCVQQWDALADPHPDIDRDSVVSPDDDDPDDQWDWHHDPVVRDIDIGGPDDD

Radius of gyration: 14.39 Å; chains: 1; bounding box: 28×38×31 Å

Secondary structure (DSSP, 8-state):
-HHHHHHHHHHHHHHS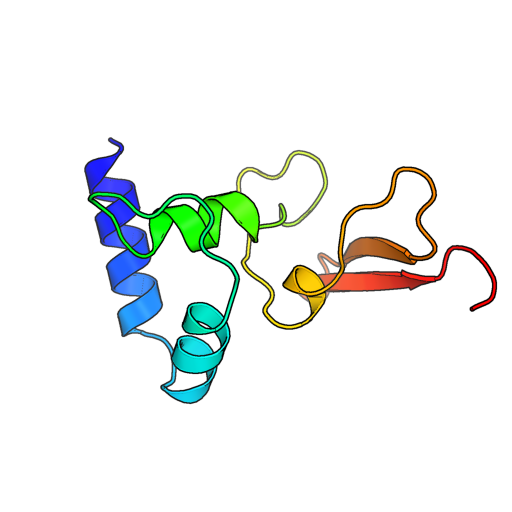-HHHHHHHHTS--S--SSSHHHHHHHHHEEESSTT-S-EEE-TTGGGSPP-SS-SEEEEEETTTTEEEEEESS--

Sequence (91 aa):
PREELNLLRAAQLKAMSRESLRQFLSLPNNFPGKCPFTGIVKVNALPCGSGSYVGGVYPTVSRINHSCILNAHNSWNSSKEQETIHAIRPI

InterPro domains:
  IPR046341 SET domain superfamily [G3DSA:2.170.270.10] (12-91)
  IPR046341 SET domain superfamily [SSF82199] (47-91)
  IPR053185 SET domain-containing protein [PTHR47332] (10-91)

pLDDT: mean 91.6, std 6.71, range [65.5, 97.88]